Protein AF-A0AAW1U7W5-F1 (afdb_monomer_lite)

Sequence (101 aa):
MRIIRNGTLLKTDWHRKPMAA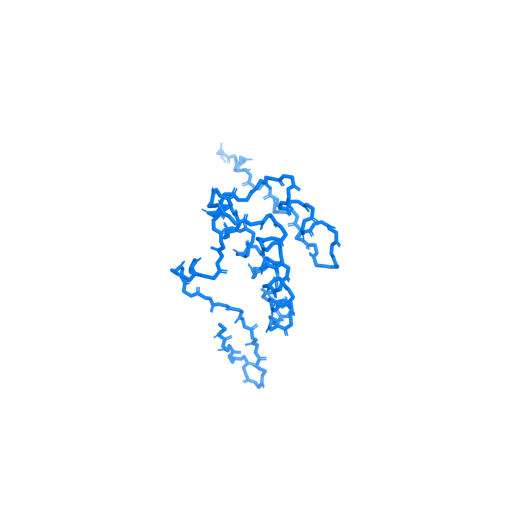DRFINFRLDHQIKMKINVVLNMKARVAMVSHPDYLDHNLKRLHEIMLETEYPKKLRKKLFCNTPYQMQPQDHLIASEDHS

Foldseek 3Di:
DDWDDDDPDIFFAPDDDPPVLVQAAQPPDPDDPVVNLVSLLVVLVVLVVGGDPVRSLVRVVVSLVSCVVSPPDPVSSCVSAVPDPHHRDDDDPPPDDDDDD

Radius of gyration: 16.38 Å; chains: 1; bounding box: 41×38×46 Å

Secondary structure (DSSP, 8-state):
-EEEEETTEEEEE----TTGGGGS--TTSSS-HHHHHHHHHHHHHHHHHHS-HHHHHHHHHHHHHHHHHTT--HHHHHHHHHTSS-PPPPPP---------

Structure (mmCIF, N/CA/C/O backbone):
data_AF-A0AAW1U7W5-F1
#
_entry.id   AF-A0AAW1U7W5-F1
#
loop_
_atom_site.group_PDB
_atom_site.id
_atom_site.type_symbol
_atom_site.label_atom_id
_atom_site.label_alt_id
_atom_site.label_comp_id
_atom_site.label_asym_id
_atom_site.label_entity_id
_atom_site.label_seq_id
_atom_site.pdbx_PDB_ins_code
_atom_site.Cartn_x
_atom_site.Cartn_y
_atom_site.Cartn_z
_atom_site.occupancy
_atom_site.B_iso_or_equiv
_atom_site.auth_seq_id
_atom_site.auth_comp_id
_atom_site.auth_asym_id
_atom_site.auth_atom_id
_atom_site.pdbx_PDB_model_num
ATOM 1 N N . MET A 1 1 ? 12.487 -4.023 -0.694 1.00 78.88 1 MET A N 1
ATOM 2 C CA . MET A 1 1 ? 12.749 -3.414 -2.007 1.00 78.88 1 MET A CA 1
ATOM 3 C C . MET A 1 1 ? 13.556 -4.404 -2.812 1.00 78.88 1 MET A C 1
ATOM 5 O O . MET A 1 1 ? 14.593 -4.857 -2.342 1.00 78.88 1 MET A O 1
ATOM 9 N N . ARG A 1 2 ? 13.048 -4.757 -3.985 1.00 84.88 2 ARG A N 1
ATOM 10 C CA . ARG A 1 2 ? 13.670 -5.600 -4.995 1.00 84.88 2 ARG A CA 1
ATOM 11 C C . ARG A 1 2 ? 13.891 -4.746 -6.238 1.00 84.88 2 ARG A C 1
ATOM 13 O O . ARG A 1 2 ? 13.034 -3.949 -6.603 1.00 84.88 2 ARG A O 1
ATOM 20 N N . ILE A 1 3 ? 15.040 -4.916 -6.875 1.00 86.19 3 ILE A N 1
ATOM 21 C CA . ILE A 1 3 ? 15.335 -4.298 -8.167 1.00 86.19 3 ILE A CA 1
ATOM 22 C C . ILE A 1 3 ? 15.139 -5.376 -9.228 1.00 86.19 3 ILE A C 1
ATOM 24 O O . ILE A 1 3 ? 15.659 -6.485 -9.096 1.00 86.19 3 ILE A O 1
ATOM 28 N N . ILE A 1 4 ? 14.363 -5.061 -10.255 1.00 85.62 4 ILE A N 1
ATOM 29 C CA . ILE A 1 4 ? 14.060 -5.936 -11.380 1.00 85.62 4 ILE A CA 1
ATOM 30 C C . ILE A 1 4 ? 14.695 -5.299 -12.614 1.00 85.62 4 ILE A C 1
ATOM 32 O O . ILE A 1 4 ? 14.372 -4.170 -12.979 1.00 85.62 4 ILE A O 1
ATOM 36 N N . ARG A 1 5 ? 15.637 -6.014 -13.235 1.00 85.94 5 ARG A N 1
ATOM 37 C CA . ARG A 1 5 ? 16.266 -5.593 -14.491 1.00 85.94 5 ARG A CA 1
ATOM 38 C C . ARG A 1 5 ? 15.384 -6.038 -15.653 1.00 85.94 5 ARG A C 1
ATOM 40 O O . ARG A 1 5 ? 15.083 -7.223 -15.759 1.00 85.94 5 ARG A O 1
ATOM 47 N N . ASN A 1 6 ? 14.980 -5.103 -16.505 1.00 84.88 6 ASN A N 1
ATOM 48 C CA . ASN A 1 6 ? 14.263 -5.378 -17.745 1.00 84.88 6 ASN A CA 1
ATOM 49 C C . ASN A 1 6 ? 15.032 -4.720 -18.900 1.00 84.88 6 ASN A C 1
ATOM 51 O O . ASN A 1 6 ? 14.856 -3.536 -19.185 1.00 84.88 6 ASN A O 1
ATOM 55 N N . GLY A 1 7 ? 15.966 -5.472 -19.488 1.00 85.12 7 GLY A N 1
ATOM 56 C CA . GLY A 1 7 ? 16.924 -4.935 -20.454 1.00 85.12 7 GLY A CA 1
ATOM 57 C C . GLY A 1 7 ? 17.793 -3.838 -19.830 1.00 85.12 7 GLY A C 1
ATOM 58 O O . GLY A 1 7 ? 18.478 -4.075 -18.834 1.00 85.12 7 GLY A O 1
ATOM 59 N N . THR A 1 8 ? 17.738 -2.636 -20.405 1.00 84.25 8 THR A N 1
ATOM 60 C CA . THR A 1 8 ? 18.433 -1.435 -19.907 1.00 84.25 8 THR A CA 1
ATOM 61 C C . THR A 1 8 ? 17.660 -0.693 -18.812 1.00 84.25 8 THR A C 1
ATOM 63 O O . THR A 1 8 ? 18.227 0.181 -18.157 1.00 84.25 8 THR A O 1
ATOM 66 N N . LEU A 1 9 ? 16.386 -1.035 -18.576 1.00 83.56 9 LEU A N 1
ATOM 67 C CA . LEU A 1 9 ? 15.541 -0.375 -17.585 1.00 83.56 9 LEU A CA 1
ATOM 68 C C . LEU A 1 9 ? 15.630 -1.073 -16.222 1.00 83.56 9 LEU A C 1
ATOM 70 O O . LEU A 1 9 ? 15.501 -2.296 -16.103 1.00 83.56 9 LEU A O 1
ATOM 74 N N . LEU A 1 10 ? 15.789 -0.272 -15.170 1.00 86.62 10 LEU A N 1
ATOM 75 C CA . LEU A 1 10 ? 15.686 -0.719 -13.786 1.00 86.62 10 LEU A CA 1
ATOM 76 C C . LEU A 1 10 ? 14.292 -0.400 -13.258 1.00 86.62 10 LEU A C 1
ATOM 78 O O . LEU A 1 10 ? 13.929 0.765 -13.117 1.00 86.62 10 LEU A O 1
ATOM 82 N N . LYS A 1 11 ? 13.525 -1.438 -12.927 1.00 88.62 11 LYS A N 1
ATOM 83 C CA . LYS A 1 11 ? 12.250 -1.290 -12.229 1.00 88.62 11 LYS A CA 1
ATOM 84 C C . LYS A 1 11 ? 12.429 -1.622 -10.758 1.00 88.62 11 LYS A C 1
ATOM 86 O O . LYS A 1 11 ? 13.112 -2.579 -10.391 1.00 88.62 11 LYS A O 1
ATOM 91 N N . THR A 1 12 ? 11.810 -0.832 -9.903 1.00 86.88 12 THR A N 1
ATOM 92 C CA . THR A 1 12 ? 11.890 -0.978 -8.455 1.00 86.88 12 THR A CA 1
ATOM 93 C C . THR A 1 12 ? 10.565 -1.478 -7.905 1.00 86.88 12 THR A C 1
ATOM 95 O O . THR A 1 12 ? 9.500 -0.947 -8.195 1.00 86.88 12 THR A O 1
ATOM 98 N N . ASP A 1 13 ? 10.629 -2.526 -7.101 1.00 86.81 13 ASP A N 1
ATOM 99 C CA . ASP A 1 13 ? 9.486 -3.129 -6.431 1.00 86.81 13 ASP A CA 1
ATOM 100 C C . ASP A 1 13 ? 9.711 -3.022 -4.916 1.00 86.81 13 ASP A C 1
ATOM 102 O O . ASP A 1 13 ? 10.818 -3.247 -4.418 1.00 86.81 13 ASP A O 1
ATOM 106 N N . TRP A 1 14 ? 8.694 -2.659 -4.136 1.00 85.31 14 TRP A N 1
ATOM 107 C CA . TRP A 1 14 ? 8.811 -2.583 -2.685 1.00 85.31 14 TRP A CA 1
ATOM 108 C C . TRP A 1 14 ? 9.088 -3.952 -2.039 1.00 85.31 14 TRP A C 1
ATOM 110 O O . TRP A 1 14 ? 9.676 -3.949 -0.952 1.00 85.31 14 TRP A O 1
ATOM 120 N N . HIS A 1 15 ? 8.789 -5.076 -2.720 1.00 71.69 15 HIS A N 1
ATOM 121 C CA . HIS A 1 15 ? 8.977 -6.485 -2.316 1.00 71.69 15 HIS A CA 1
ATOM 122 C C . HIS A 1 15 ? 9.633 -6.690 -0.940 1.00 71.69 15 HIS A C 1
ATOM 124 O O . HIS A 1 15 ? 10.833 -6.432 -0.736 1.00 71.69 15 HIS A O 1
ATOM 130 N N . ARG A 1 16 ? 8.831 -7.161 0.018 1.00 68.44 16 ARG A N 1
ATOM 131 C CA . ARG A 1 16 ? 9.216 -7.350 1.419 1.00 68.44 16 ARG A CA 1
ATOM 132 C C . ARG A 1 16 ? 8.920 -8.786 1.843 1.00 68.44 16 ARG A C 1
ATOM 134 O O . ARG A 1 16 ? 7.893 -9.337 1.457 1.00 68.44 16 ARG A O 1
ATOM 141 N N . LYS A 1 17 ? 9.802 -9.380 2.656 1.00 61.84 17 LYS A N 1
ATOM 142 C CA . LYS A 1 17 ? 9.539 -10.695 3.256 1.00 61.84 17 LYS A CA 1
ATOM 143 C C . LYS A 1 17 ? 8.261 -10.628 4.115 1.00 61.84 17 LYS A C 1
ATOM 145 O O . LYS A 1 17 ? 8.065 -9.616 4.794 1.00 61.84 17 LYS A O 1
ATOM 150 N N . PRO A 1 18 ? 7.432 -11.687 4.126 1.00 52.97 18 PRO A N 1
ATOM 151 C CA . PRO A 1 18 ? 6.140 -11.704 4.819 1.00 52.97 18 PRO A CA 1
ATOM 152 C C . PRO A 1 18 ? 6.238 -11.425 6.327 1.00 52.97 18 PRO A C 1
ATOM 154 O O . PRO A 1 18 ? 5.311 -10.871 6.896 1.00 52.97 18 PRO A O 1
ATOM 157 N N . MET A 1 19 ? 7.380 -11.709 6.962 1.00 49.94 19 MET A N 1
ATOM 158 C CA . MET A 1 19 ? 7.561 -11.560 8.415 1.00 49.94 19 MET A CA 1
ATOM 159 C C . MET A 1 19 ? 7.927 -10.150 8.897 1.00 49.94 19 MET A C 1
ATOM 161 O O . MET A 1 19 ? 8.162 -9.953 10.083 1.00 49.94 19 MET A O 1
ATOM 165 N N . ALA A 1 20 ? 7.954 -9.142 8.026 1.00 50.50 20 ALA A N 1
ATOM 166 C CA . ALA A 1 20 ? 8.311 -7.784 8.433 1.00 50.50 20 ALA A CA 1
ATOM 167 C C . ALA A 1 20 ? 7.122 -6.983 9.032 1.00 50.50 20 ALA A C 1
ATOM 169 O O . ALA A 1 20 ? 6.969 -5.777 8.785 1.00 50.50 20 ALA A O 1
ATOM 170 N N . ALA A 1 21 ? 6.260 -7.680 9.783 1.00 52.97 21 ALA A N 1
ATOM 171 C CA . ALA A 1 21 ? 5.175 -7.125 10.596 1.00 52.97 21 ALA A CA 1
ATOM 172 C C . ALA A 1 21 ? 5.704 -6.29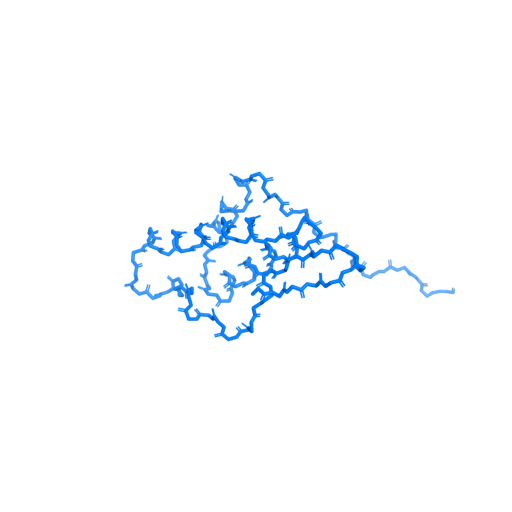2 11.778 1.00 52.97 21 ALA A C 1
ATOM 174 O O . ALA A 1 21 ? 5.006 -5.431 12.293 1.00 52.97 21 ALA A O 1
ATOM 175 N N . ASP A 1 22 ? 6.975 -6.472 12.128 1.00 57.53 22 ASP A N 1
ATOM 176 C CA . ASP A 1 22 ? 7.742 -5.712 13.118 1.00 57.53 22 ASP A CA 1
ATOM 177 C C . ASP A 1 22 ? 7.707 -4.179 12.941 1.00 57.53 22 ASP A C 1
ATOM 179 O O . ASP A 1 22 ? 7.890 -3.445 13.909 1.00 57.53 22 ASP A O 1
ATOM 183 N N . ARG A 1 23 ? 7.436 -3.658 11.734 1.00 70.75 23 ARG A N 1
ATOM 184 C CA . ARG A 1 23 ? 7.287 -2.202 11.514 1.00 70.75 23 ARG A CA 1
ATOM 185 C C . ARG A 1 23 ? 5.859 -1.678 11.613 1.00 70.75 23 ARG A C 1
ATOM 187 O O . ARG A 1 23 ? 5.687 -0.460 11.598 1.00 70.75 23 ARG A O 1
ATOM 194 N N . PHE A 1 24 ? 4.855 -2.549 11.672 1.00 78.44 24 PHE A N 1
ATOM 195 C CA . PHE A 1 24 ? 3.460 -2.144 11.798 1.00 78.44 24 PHE A CA 1
ATOM 196 C C . PHE A 1 24 ? 2.960 -2.465 13.194 1.00 78.44 24 PHE A C 1
ATOM 198 O O . PHE A 1 24 ? 2.995 -3.599 13.655 1.00 78.44 24 PHE A O 1
ATOM 205 N N . ILE A 1 25 ? 2.472 -1.436 13.869 1.00 82.62 25 ILE A N 1
ATOM 206 C CA . ILE A 1 25 ? 1.929 -1.579 15.209 1.00 82.62 25 ILE A CA 1
ATOM 207 C C . ILE A 1 25 ? 0.552 -2.227 15.076 1.00 82.62 25 ILE A C 1
ATOM 209 O O . ILE A 1 25 ? -0.335 -1.633 14.462 1.00 82.62 25 ILE A O 1
ATOM 213 N N . ASN A 1 26 ? 0.358 -3.417 15.654 1.00 84.06 26 ASN A N 1
ATOM 214 C CA . ASN A 1 26 ? -0.971 -4.026 15.711 1.00 84.06 26 ASN A CA 1
ATOM 215 C C . ASN A 1 26 ? -1.953 -3.045 16.378 1.00 84.06 26 ASN A C 1
ATOM 217 O O . ASN A 1 26 ? -1.658 -2.427 17.408 1.00 84.06 26 ASN A O 1
ATOM 221 N N . PHE A 1 27 ? -3.124 -2.866 15.767 1.00 86.50 27 PHE A N 1
ATOM 222 C CA . PHE A 1 27 ? -4.075 -1.843 16.180 1.00 86.50 27 PHE A CA 1
ATOM 223 C C . PHE A 1 27 ? -4.645 -2.071 17.588 1.00 86.50 27 PHE A C 1
ATOM 225 O O . PHE A 1 27 ? -5.063 -1.100 18.221 1.00 86.50 27 PHE A O 1
ATOM 232 N N . ARG A 1 28 ? -4.621 -3.306 18.103 1.00 85.12 28 ARG A N 1
ATOM 233 C CA . ARG A 1 28 ? -5.067 -3.656 19.460 1.00 85.12 28 ARG A CA 1
ATOM 234 C C . ARG A 1 28 ? -4.077 -3.300 20.561 1.00 85.12 28 ARG A C 1
ATOM 236 O O . ARG A 1 28 ? -4.493 -3.160 21.703 1.00 85.12 28 ARG A O 1
ATOM 243 N N . LEU A 1 29 ? -2.792 -3.159 20.240 1.00 86.81 29 LEU A N 1
ATOM 244 C CA . LEU A 1 29 ? -1.769 -2.831 21.236 1.00 86.81 29 LEU A CA 1
ATOM 245 C C . LEU A 1 29 ? -2.002 -1.433 21.815 1.00 86.81 29 LEU A C 1
ATOM 247 O O . LEU A 1 29 ? -2.487 -0.554 21.102 1.00 86.81 29 LEU A O 1
ATOM 251 N N . ASP A 1 30 ? -1.621 -1.194 23.067 1.00 85.94 30 ASP A N 1
ATOM 252 C CA . ASP A 1 30 ? -1.832 0.090 23.749 1.00 85.94 30 ASP A CA 1
ATOM 253 C C . ASP A 1 30 ? -0.826 1.169 23.299 1.00 85.94 30 ASP A C 1
ATOM 255 O O . ASP A 1 30 ? 0.057 1.619 24.022 1.00 85.94 30 ASP A O 1
ATOM 259 N N . HIS A 1 31 ? -0.925 1.558 22.029 1.00 84.81 31 HIS A N 1
ATOM 260 C CA . HIS A 1 31 ? -0.228 2.711 21.472 1.00 84.81 31 HIS A CA 1
ATOM 261 C C . HIS A 1 31 ? -1.235 3.733 20.960 1.00 84.81 31 HIS A C 1
ATOM 263 O O . HIS A 1 31 ? -2.300 3.383 20.429 1.00 84.81 31 HIS A O 1
ATOM 269 N N . GLN A 1 32 ? -0.842 5.006 21.025 1.00 90.19 32 GLN A N 1
ATOM 270 C CA . GLN A 1 32 ? -1.647 6.120 20.537 1.00 90.19 32 GLN A CA 1
ATOM 271 C C . GLN A 1 32 ? -2.084 5.899 19.082 1.00 90.19 32 GLN A C 1
ATOM 273 O O . GLN A 1 32 ? -1.268 5.623 18.197 1.00 90.19 32 GLN A O 1
ATOM 278 N N . ILE A 1 33 ? -3.376 6.102 18.806 1.00 88.25 33 ILE A N 1
ATOM 279 C CA . ILE A 1 33 ? -3.963 5.927 17.465 1.00 88.25 33 ILE A CA 1
ATOM 280 C C . ILE A 1 33 ? -3.222 6.776 16.418 1.00 88.25 33 ILE A C 1
ATOM 282 O O . ILE A 1 33 ? -2.974 6.312 15.307 1.00 88.25 33 ILE A O 1
ATOM 286 N N . LYS A 1 34 ? -2.799 7.995 16.782 1.00 89.25 34 LYS A N 1
ATOM 287 C CA . LYS A 1 34 ? -2.016 8.882 15.903 1.00 89.25 34 LYS A CA 1
ATOM 288 C C . LYS A 1 34 ? -0.702 8.240 15.447 1.00 89.25 34 LYS A C 1
ATOM 290 O O . LYS A 1 34 ? -0.373 8.309 14.268 1.00 89.25 34 LYS A O 1
ATOM 295 N N . MET A 1 35 ? 0.014 7.568 16.348 1.00 89.38 35 MET A N 1
ATOM 296 C CA . MET A 1 35 ? 1.268 6.881 16.028 1.00 89.38 35 MET A CA 1
ATOM 297 C C . MET A 1 35 ? 1.029 5.745 15.027 1.00 89.38 35 MET A C 1
ATOM 299 O O . MET A 1 35 ? 1.697 5.677 13.997 1.00 89.38 35 MET A O 1
ATOM 303 N N . LYS A 1 36 ? 0.011 4.913 15.278 1.00 89.06 36 LYS A N 1
ATOM 304 C CA . LYS A 1 36 ? -0.406 3.821 14.383 1.00 89.06 36 LYS A CA 1
ATOM 305 C C . LYS A 1 36 ? -0.771 4.325 12.984 1.00 89.06 36 LYS A C 1
ATOM 307 O O . LYS A 1 36 ? -0.424 3.686 11.993 1.00 89.06 36 LYS A O 1
ATOM 312 N N . ILE A 1 37 ? -1.461 5.462 12.891 1.00 90.12 37 ILE A N 1
ATOM 313 C CA . ILE A 1 37 ? -1.816 6.100 11.615 1.00 90.12 37 ILE A CA 1
ATOM 314 C C . ILE A 1 37 ? -0.566 6.626 10.900 1.00 90.12 37 ILE A C 1
ATOM 316 O O . ILE A 1 37 ? -0.388 6.358 9.713 1.00 90.12 37 ILE A O 1
ATOM 320 N N . ASN A 1 38 ? 0.319 7.323 11.616 1.00 90.06 38 ASN A N 1
ATOM 321 C CA . ASN A 1 38 ? 1.539 7.895 11.043 1.00 90.06 38 ASN A CA 1
ATOM 322 C C . ASN A 1 38 ? 2.470 6.823 10.471 1.00 90.06 38 ASN A C 1
ATOM 324 O O . ASN A 1 38 ? 3.041 7.020 9.402 1.00 90.06 38 ASN A O 1
ATOM 328 N N . VAL A 1 39 ? 2.583 5.668 11.132 1.00 89.75 39 VAL A N 1
ATOM 329 C CA . VAL A 1 39 ? 3.345 4.518 10.617 1.00 89.75 39 VAL A CA 1
ATOM 330 C C . VAL A 1 39 ? 2.837 4.097 9.236 1.00 89.75 39 VAL A C 1
ATOM 332 O O . VAL A 1 39 ? 3.629 3.941 8.305 1.00 89.75 39 VAL A O 1
ATOM 335 N N . VAL A 1 40 ? 1.518 3.972 9.077 1.00 89.75 40 VAL A N 1
ATOM 336 C CA . VAL A 1 40 ? 0.904 3.576 7.803 1.00 89.75 40 VAL A CA 1
ATOM 337 C C . VAL A 1 40 ? 1.087 4.653 6.736 1.00 89.75 40 VAL A C 1
ATOM 339 O O . VAL A 1 40 ? 1.454 4.325 5.609 1.00 89.75 40 VAL A 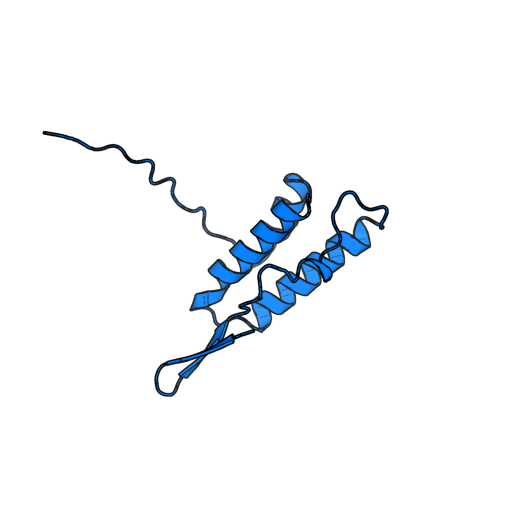O 1
ATOM 342 N N . LEU A 1 41 ? 0.879 5.929 7.074 1.00 90.12 41 LEU A N 1
ATOM 343 C CA . LEU A 1 41 ? 1.061 7.045 6.138 1.00 90.12 41 LEU A CA 1
ATOM 344 C C . LEU A 1 41 ? 2.505 7.137 5.635 1.00 90.12 41 LEU A C 1
ATOM 346 O O . LEU A 1 41 ? 2.734 7.220 4.429 1.00 90.12 41 LEU A O 1
ATOM 350 N N . ASN A 1 42 ? 3.476 7.039 6.543 1.00 89.38 42 ASN A N 1
ATOM 351 C CA . ASN A 1 42 ? 4.893 7.052 6.193 1.00 89.38 42 ASN A CA 1
ATOM 352 C C . ASN A 1 42 ? 5.264 5.855 5.315 1.00 89.38 42 ASN A C 1
ATOM 354 O O . ASN A 1 42 ? 6.052 5.994 4.378 1.00 89.38 42 ASN A O 1
ATOM 358 N N . MET A 1 43 ? 4.693 4.677 5.581 1.00 89.44 43 MET A N 1
ATOM 359 C CA . MET A 1 43 ? 4.938 3.519 4.728 1.00 89.44 43 MET A CA 1
ATOM 360 C C . MET A 1 43 ? 4.309 3.687 3.348 1.00 89.44 43 MET A C 1
ATOM 362 O O . MET A 1 43 ? 4.958 3.398 2.349 1.00 89.44 43 MET A O 1
ATOM 366 N N . LYS A 1 44 ? 3.081 4.198 3.276 1.00 89.19 44 LYS A N 1
ATOM 367 C CA . LYS A 1 44 ? 2.406 4.479 2.010 1.00 89.19 44 LYS A CA 1
ATOM 368 C C . LYS A 1 44 ? 3.206 5.450 1.145 1.00 89.19 44 LYS A C 1
ATOM 370 O O . LYS A 1 44 ? 3.411 5.172 -0.033 1.00 89.19 44 LYS A O 1
ATOM 375 N N . ALA A 1 45 ? 3.694 6.543 1.732 1.00 89.12 45 ALA A N 1
ATOM 376 C CA . ALA A 1 45 ? 4.554 7.497 1.037 1.00 89.12 45 ALA A CA 1
ATOM 377 C C . ALA A 1 45 ? 5.821 6.813 0.503 1.00 89.12 45 ALA A C 1
ATOM 379 O O . ALA A 1 45 ? 6.165 6.965 -0.664 1.00 89.12 45 ALA A O 1
ATOM 380 N N . ARG A 1 46 ? 6.466 5.970 1.318 1.00 88.44 46 ARG A N 1
ATOM 381 C CA . ARG A 1 46 ? 7.637 5.192 0.890 1.00 88.44 46 ARG A CA 1
ATOM 382 C C . ARG A 1 46 ? 7.332 4.219 -0.246 1.00 88.44 46 ARG A C 1
ATOM 384 O O . ARG A 1 46 ? 8.131 4.120 -1.167 1.00 88.44 46 ARG A O 1
ATOM 391 N N . VAL A 1 47 ? 6.200 3.518 -0.198 1.00 89.19 47 VAL A N 1
ATOM 392 C CA . VAL A 1 47 ? 5.762 2.621 -1.279 1.00 89.19 47 VAL A CA 1
ATOM 393 C C . VAL A 1 47 ? 5.589 3.402 -2.577 1.00 89.19 47 VAL A C 1
ATOM 395 O O . VAL A 1 47 ? 6.114 2.970 -3.600 1.00 89.19 47 VAL A O 1
ATOM 398 N N . ALA A 1 48 ? 4.931 4.560 -2.523 1.00 88.12 48 ALA A N 1
ATOM 399 C CA . ALA A 1 48 ? 4.730 5.421 -3.685 1.00 88.12 48 ALA A CA 1
ATOM 400 C C . ALA A 1 48 ? 6.041 5.985 -4.251 1.00 88.12 48 ALA A C 1
ATOM 402 O O . ALA A 1 48 ? 6.203 6.046 -5.461 1.00 88.12 48 ALA A O 1
ATOM 403 N N . MET A 1 49 ? 6.992 6.359 -3.392 1.00 87.25 49 MET A N 1
ATOM 404 C CA . MET A 1 49 ? 8.286 6.898 -3.826 1.00 87.25 49 MET A CA 1
ATOM 405 C C . MET A 1 49 ? 9.218 5.840 -4.423 1.00 87.25 49 MET A C 1
ATOM 407 O O . MET A 1 49 ? 10.038 6.155 -5.276 1.00 87.25 49 MET A O 1
ATOM 411 N N . VAL A 1 50 ? 9.156 4.606 -3.917 1.00 87.06 50 VAL A N 1
ATOM 412 C CA . VAL A 1 50 ? 10.120 3.553 -4.266 1.00 87.06 50 VAL A CA 1
ATOM 413 C C . VAL A 1 50 ? 9.603 2.647 -5.377 1.00 87.06 50 VAL A C 1
ATOM 415 O O . VAL A 1 50 ? 10.414 2.060 -6.086 1.00 87.06 50 VAL A O 1
ATOM 418 N N . SER A 1 51 ? 8.290 2.486 -5.530 1.00 88.25 51 SER A N 1
ATOM 419 C CA . SER A 1 51 ? 7.739 1.568 -6.530 1.00 88.25 51 SER A CA 1
ATOM 420 C C . SER A 1 51 ? 7.761 2.194 -7.918 1.00 88.25 51 SER A C 1
ATOM 422 O O . SER A 1 51 ? 7.297 3.312 -8.114 1.00 88.25 51 SER A O 1
ATOM 424 N N . HIS A 1 52 ? 8.233 1.430 -8.896 1.00 89.75 52 HIS A N 1
ATOM 425 C CA . HIS A 1 52 ? 7.964 1.698 -10.299 1.00 89.75 52 HIS A CA 1
ATOM 426 C C . HIS A 1 52 ? 6.440 1.676 -10.533 1.00 89.75 52 HIS A C 1
ATOM 428 O O . HIS A 1 52 ? 5.768 0.848 -9.904 1.00 89.75 52 HIS A O 1
ATOM 434 N N . PRO A 1 53 ? 5.891 2.518 -11.430 1.00 88.19 53 PRO A N 1
ATOM 435 C CA . PRO A 1 53 ? 4.452 2.585 -11.706 1.00 88.19 53 PRO A CA 1
ATOM 436 C C . PRO A 1 53 ? 3.788 1.215 -11.905 1.00 88.19 53 PRO A C 1
ATOM 438 O O . PRO A 1 53 ? 2.800 0.918 -11.243 1.00 88.19 53 PRO A O 1
ATOM 441 N N . ASP A 1 54 ? 4.405 0.332 -12.694 1.00 88.31 54 ASP A N 1
ATOM 442 C CA . ASP A 1 54 ? 3.931 -1.041 -12.952 1.00 88.31 54 ASP A CA 1
ATOM 443 C C . ASP A 1 54 ? 3.711 -1.911 -11.700 1.00 88.31 54 ASP A C 1
ATOM 445 O O . ASP A 1 54 ? 2.963 -2.884 -11.747 1.00 88.31 54 ASP A O 1
ATOM 449 N N . TYR A 1 55 ? 4.383 -1.605 -10.588 1.00 88.06 55 TYR A N 1
ATOM 450 C CA . TYR A 1 55 ? 4.283 -2.368 -9.339 1.00 88.06 55 TYR A CA 1
ATOM 451 C C . TYR A 1 55 ? 3.569 -1.600 -8.231 1.00 88.06 55 TYR A C 1
ATOM 453 O O . TYR A 1 55 ? 3.391 -2.127 -7.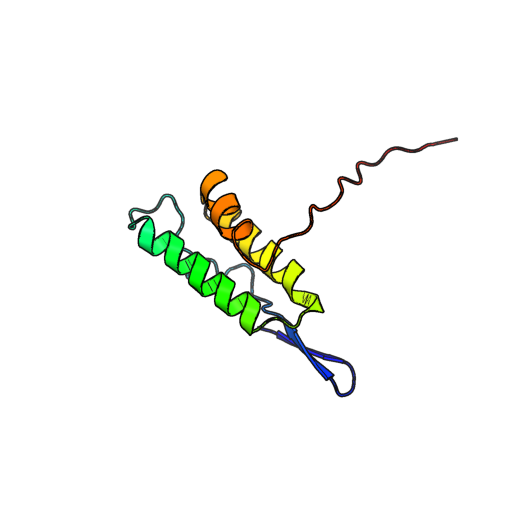131 1.00 88.06 55 TYR A O 1
ATOM 461 N N . LEU A 1 56 ? 3.175 -0.353 -8.482 1.00 88.69 56 LEU A N 1
ATOM 462 C CA . LEU A 1 56 ? 2.649 0.518 -7.446 1.00 88.69 56 LEU A CA 1
ATOM 463 C C . LEU A 1 56 ? 1.321 0.004 -6.888 1.00 88.69 56 LEU A C 1
ATOM 465 O O . LEU A 1 56 ? 1.182 -0.114 -5.670 1.00 88.69 56 LEU A O 1
ATOM 469 N N . ASP A 1 57 ? 0.393 -0.387 -7.757 1.00 88.75 57 ASP A N 1
ATOM 470 C CA . ASP A 1 57 ? -0.912 -0.911 -7.342 1.00 88.75 57 ASP A CA 1
ATOM 471 C C . ASP A 1 57 ? -0.776 -2.215 -6.557 1.00 88.75 57 ASP A C 1
ATOM 473 O O . ASP A 1 57 ? -1.384 -2.379 -5.495 1.00 88.75 57 ASP A O 1
ATOM 477 N N . HIS A 1 58 ? 0.099 -3.114 -7.017 1.00 89.81 58 HIS A N 1
ATOM 478 C CA . HIS A 1 58 ? 0.422 -4.347 -6.304 1.00 89.81 58 HIS A CA 1
ATOM 479 C C . HIS A 1 58 ? 0.995 -4.060 -4.907 1.00 89.81 58 HIS A C 1
ATOM 481 O O . HIS A 1 58 ? 0.563 -4.643 -3.910 1.00 89.81 58 HIS A O 1
ATOM 487 N N . ASN A 1 59 ? 1.931 -3.117 -4.805 1.00 90.06 59 ASN A N 1
ATOM 488 C CA . ASN A 1 59 ? 2.580 -2.780 -3.542 1.00 90.06 59 ASN A CA 1
ATOM 489 C C . ASN A 1 59 ? 1.652 -2.057 -2.568 1.00 90.06 59 ASN A C 1
ATOM 491 O O . ASN A 1 59 ? 1.700 -2.306 -1.359 1.00 90.06 59 ASN A O 1
ATOM 495 N N . LEU A 1 60 ? 0.762 -1.205 -3.074 1.00 89.56 60 LEU A N 1
ATOM 496 C CA . LEU A 1 60 ? -0.293 -0.611 -2.266 1.00 89.56 60 LEU A CA 1
ATOM 497 C C . LEU A 1 60 ? -1.267 -1.684 -1.783 1.00 89.56 60 LEU A C 1
ATOM 499 O O . LEU A 1 60 ? -1.642 -1.656 -0.609 1.00 89.56 60 LEU A O 1
ATOM 503 N N . LYS A 1 61 ? -1.655 -2.642 -2.641 1.00 89.50 61 LYS A N 1
ATOM 504 C CA . LYS A 1 61 ? -2.530 -3.763 -2.258 1.00 89.50 61 LYS A CA 1
ATOM 505 C C . LYS A 1 61 ? -1.905 -4.550 -1.113 1.00 89.50 61 LYS A C 1
ATOM 507 O O . LYS A 1 61 ? -2.560 -4.758 -0.092 1.00 89.50 61 LYS A O 1
ATOM 512 N N . ARG A 1 62 ? -0.612 -4.864 -1.218 1.00 88.81 62 ARG A N 1
ATOM 513 C CA . ARG A 1 62 ? 0.131 -5.536 -0.148 1.00 88.81 62 ARG A CA 1
ATOM 514 C C . ARG A 1 62 ? 0.158 -4.724 1.149 1.00 88.81 62 ARG A C 1
ATOM 516 O O . ARG A 1 62 ? 0.000 -5.285 2.228 1.00 88.81 62 ARG A O 1
ATOM 523 N N . LEU A 1 63 ? 0.311 -3.400 1.074 1.00 89.25 63 LEU A N 1
ATOM 524 C CA . LEU A 1 63 ? 0.225 -2.532 2.254 1.00 89.25 63 LEU A CA 1
ATOM 525 C C . LEU A 1 63 ? -1.162 -2.597 2.919 1.00 89.25 63 LEU A C 1
ATOM 527 O O . LEU A 1 63 ? -1.255 -2.622 4.146 1.00 89.25 63 LEU A O 1
ATOM 531 N N . HIS A 1 64 ? -2.235 -2.646 2.130 1.00 89.31 64 HIS A N 1
ATOM 532 C CA . HIS A 1 64 ? -3.593 -2.788 2.651 1.00 89.31 64 HIS A CA 1
ATOM 533 C C . HIS A 1 64 ? -3.840 -4.170 3.286 1.00 89.31 64 HIS A C 1
ATOM 535 O O . HIS A 1 64 ? -4.511 -4.249 4.316 1.00 89.31 64 HIS A O 1
ATOM 541 N N . GLU A 1 65 ? -3.266 -5.242 2.735 1.00 89.31 65 GLU A N 1
ATOM 542 C CA . GLU A 1 65 ? -3.270 -6.581 3.350 1.00 89.31 65 GLU A CA 1
ATOM 543 C C . GLU A 1 65 ? -2.565 -6.589 4.709 1.00 89.31 65 GLU A C 1
ATOM 545 O O . GLU A 1 65 ? -3.122 -7.080 5.684 1.00 89.31 65 GLU A O 1
ATOM 550 N N . ILE A 1 66 ? -1.408 -5.936 4.834 1.00 87.81 66 ILE A N 1
ATOM 551 C CA . ILE A 1 66 ? -0.718 -5.828 6.129 1.00 87.81 66 ILE A CA 1
ATOM 552 C C . ILE A 1 66 ? -1.587 -5.093 7.164 1.00 87.81 66 ILE A C 1
ATOM 554 O O . ILE A 1 66 ? -1.616 -5.460 8.338 1.00 87.81 66 ILE A O 1
ATOM 558 N N . MET A 1 67 ? -2.345 -4.072 6.754 1.00 88.69 67 MET A N 1
ATOM 559 C CA . MET A 1 67 ? -3.297 -3.402 7.650 1.00 88.69 67 MET A CA 1
ATOM 560 C C . MET A 1 67 ? -4.467 -4.299 8.075 1.00 88.69 67 MET A C 1
ATOM 562 O O . MET A 1 67 ? -5.030 -4.093 9.151 1.00 88.69 67 MET A O 1
ATOM 566 N N . LEU A 1 68 ? -4.873 -5.251 7.230 1.00 89.12 68 LEU A N 1
ATOM 567 C CA . LEU A 1 68 ? -5.856 -6.276 7.588 1.00 89.12 68 LEU A CA 1
ATOM 568 C C . LEU A 1 68 ? -5.267 -7.235 8.627 1.00 89.12 68 LEU A C 1
ATOM 570 O O . LEU A 1 68 ? -5.887 -7.437 9.667 1.00 89.12 68 LEU A O 1
ATOM 574 N N . GLU A 1 69 ? -4.060 -7.746 8.373 1.00 88.94 69 GLU A N 1
ATOM 575 C CA . GLU A 1 69 ? -3.319 -8.653 9.264 1.00 88.94 69 GLU A CA 1
ATOM 576 C C . GLU A 1 69 ? -3.043 -8.016 10.643 1.00 88.94 69 GLU A C 1
ATOM 578 O O . GLU A 1 69 ? -3.076 -8.690 11.666 1.00 88.94 69 GLU A O 1
ATOM 583 N N . THR A 1 70 ? -2.830 -6.697 10.691 1.00 87.19 70 THR A N 1
ATOM 584 C CA . THR A 1 70 ? -2.577 -5.923 11.926 1.00 87.19 70 THR A CA 1
ATOM 585 C C . THR A 1 70 ? -3.834 -5.310 12.552 1.00 87.19 70 THR A C 1
ATOM 587 O O . THR A 1 70 ? -3.743 -4.434 13.414 1.00 87.19 70 THR A O 1
ATOM 590 N N . GLU A 1 71 ? -5.014 -5.770 12.132 1.00 90.00 71 GLU A N 1
ATOM 591 C CA . GLU A 1 71 ? -6.315 -5.471 12.743 1.00 90.00 71 GLU A CA 1
ATOM 592 C C . GLU A 1 71 ? -6.740 -3.992 12.722 1.00 90.00 71 GLU A C 1
ATOM 594 O O . GLU A 1 71 ? -7.569 -3.548 13.520 1.00 90.00 71 GLU A O 1
ATOM 599 N N . TYR A 1 72 ? -6.236 -3.202 11.770 1.00 90.88 72 TYR A N 1
ATOM 600 C CA . TYR A 1 72 ? -6.691 -1.818 11.610 1.00 90.88 72 TYR A CA 1
ATOM 601 C C . TYR A 1 72 ? -8.172 -1.780 11.202 1.00 90.88 72 TYR A C 1
ATOM 603 O O . TYR A 1 72 ? -8.550 -2.487 10.273 1.00 90.88 72 TYR A O 1
ATOM 611 N N . PRO A 1 73 ? -9.026 -0.910 11.770 1.00 91.50 73 PRO A N 1
ATOM 612 C CA . PRO A 1 73 ? -10.452 -0.866 11.443 1.00 91.50 73 PRO A CA 1
ATOM 613 C C . PRO A 1 73 ? -10.747 -0.552 9.967 1.00 91.50 73 PRO A C 1
ATOM 615 O O . PRO A 1 73 ? -10.135 0.338 9.372 1.00 91.50 73 PRO A O 1
ATOM 618 N N . LYS A 1 74 ? -11.774 -1.193 9.383 1.00 89.75 74 LYS A N 1
ATOM 619 C CA . LYS A 1 74 ? -12.185 -1.015 7.969 1.00 89.75 74 LYS A CA 1
ATOM 620 C C . LYS A 1 74 ? -12.394 0.452 7.575 1.00 89.75 74 LYS A C 1
ATOM 622 O O . LYS A 1 74 ? -11.938 0.867 6.512 1.00 89.75 74 LYS A O 1
ATOM 627 N N . LYS A 1 75 ? -13.060 1.242 8.429 1.00 89.12 75 LYS A N 1
ATOM 628 C CA . LYS A 1 75 ? -13.292 2.681 8.192 1.00 89.12 75 LYS A CA 1
ATOM 629 C C . LYS A 1 75 ? -11.975 3.455 8.077 1.00 89.12 75 LYS A C 1
ATOM 631 O O . LYS A 1 75 ? -11.832 4.292 7.190 1.00 89.12 75 LYS A O 1
ATOM 636 N N . LEU A 1 76 ? -11.005 3.139 8.936 1.00 89.38 76 LEU A N 1
ATOM 637 C CA . LEU A 1 76 ? -9.698 3.788 8.941 1.00 89.38 76 LEU A CA 1
ATOM 638 C C . LEU A 1 76 ? -8.878 3.406 7.705 1.00 89.38 76 LEU A C 1
ATOM 640 O O . LEU A 1 76 ? -8.330 4.289 7.051 1.00 89.38 76 LEU A O 1
ATOM 644 N N . ARG A 1 77 ? -8.856 2.120 7.332 1.00 89.50 77 ARG A N 1
ATOM 645 C CA . ARG A 1 77 ? -8.191 1.662 6.101 1.00 89.50 77 ARG A CA 1
ATOM 646 C C . ARG A 1 77 ? -8.747 2.370 4.865 1.00 89.50 77 ARG A C 1
ATOM 648 O O . ARG A 1 77 ? -7.979 2.947 4.105 1.00 89.50 77 ARG A O 1
ATOM 655 N N . LYS A 1 78 ? -10.077 2.422 4.717 1.00 88.00 78 LYS A N 1
ATOM 656 C CA . LYS A 1 78 ? -10.730 3.154 3.617 1.00 88.00 78 LYS A CA 1
ATOM 657 C C . LYS A 1 78 ? -10.307 4.622 3.585 1.00 88.00 78 LYS A C 1
ATOM 659 O O . LYS A 1 78 ? -9.877 5.103 2.546 1.00 88.00 78 LYS A O 1
ATOM 664 N N . LYS A 1 79 ? -10.340 5.317 4.726 1.00 89.44 79 LYS A N 1
ATOM 665 C CA . LYS A 1 79 ? -9.917 6.724 4.812 1.00 89.44 79 LYS A CA 1
ATOM 666 C C . LYS A 1 79 ? -8.467 6.931 4.356 1.00 89.44 79 LYS A C 1
ATOM 668 O O . LYS A 1 79 ? -8.176 7.906 3.674 1.00 89.44 79 LYS A O 1
ATOM 673 N N . LEU A 1 80 ? -7.568 6.014 4.714 1.00 86.19 80 LEU A N 1
ATOM 674 C CA . LEU A 1 80 ? -6.143 6.112 4.384 1.00 86.19 80 LEU A CA 1
ATOM 675 C C . LEU A 1 80 ? -5.830 5.809 2.909 1.00 86.19 80 LEU A C 1
ATOM 677 O O . LEU A 1 80 ? -4.784 6.236 2.415 1.00 86.19 80 LEU A O 1
ATOM 681 N N . PHE A 1 81 ? -6.710 5.098 2.199 1.00 81.81 81 PHE A N 1
ATOM 682 C CA . PHE A 1 81 ? -6.506 4.708 0.798 1.00 81.81 81 PHE A CA 1
ATOM 683 C C . PHE A 1 81 ? -7.372 5.463 -0.214 1.00 81.81 81 PHE A C 1
ATOM 685 O O . PHE A 1 81 ? -6.898 5.710 -1.315 1.00 81.81 81 PHE A O 1
ATOM 692 N N . CYS A 1 82 ? -8.577 5.899 0.153 1.00 72.69 82 CYS A N 1
ATOM 693 C CA . CYS A 1 82 ? -9.474 6.622 -0.752 1.00 72.69 82 CYS A CA 1
ATOM 694 C C . CYS A 1 82 ? -9.147 8.125 -0.873 1.00 72.69 82 CYS A C 1
ATOM 696 O O . CYS A 1 82 ? -9.422 8.712 -1.912 1.00 72.69 82 CYS A O 1
ATOM 698 N N . ASN A 1 83 ? -8.524 8.743 0.141 1.00 58.03 83 ASN A N 1
ATOM 699 C CA . ASN A 1 83 ? -8.223 10.189 0.164 1.00 58.03 83 ASN A CA 1
ATOM 700 C C . ASN A 1 83 ? -6.843 10.552 -0.416 1.00 58.03 83 ASN A C 1
ATOM 702 O O . ASN A 1 83 ? -6.250 11.558 -0.036 1.00 58.03 83 ASN A O 1
ATOM 706 N N . THR A 1 84 ? -6.275 9.716 -1.278 1.00 53.75 84 THR A N 1
ATOM 707 C CA . THR A 1 84 ? -4.911 9.911 -1.789 1.00 53.75 84 THR A CA 1
ATOM 708 C C . THR A 1 84 ? -4.874 9.755 -3.301 1.00 53.75 84 THR A C 1
ATOM 710 O O . THR A 1 84 ? -5.657 8.953 -3.807 1.00 53.75 84 THR A O 1
ATOM 713 N N . PRO A 1 85 ? -3.929 10.406 -4.006 1.00 54.31 85 PRO A N 1
ATOM 714 C CA . PRO A 1 85 ? -3.826 10.341 -5.469 1.00 54.31 85 PRO A CA 1
ATOM 715 C C . PRO A 1 85 ? -3.574 8.927 -6.019 1.00 54.31 85 PRO A C 1
ATOM 717 O O . PRO A 1 85 ? -3.734 8.697 -7.209 1.00 54.31 85 PRO A O 1
ATOM 720 N N . TYR A 1 86 ? -3.212 7.972 -5.159 1.00 56.56 86 TYR A N 1
ATOM 721 C CA . TYR A 1 86 ? -3.035 6.569 -5.509 1.00 56.56 86 TYR A CA 1
ATOM 722 C C . TYR A 1 86 ? -4.252 5.763 -5.056 1.00 56.56 86 TYR A C 1
ATOM 724 O O . TYR A 1 86 ? -4.330 5.323 -3.902 1.00 56.56 86 TYR A O 1
ATOM 732 N N . GLN A 1 87 ? -5.231 5.646 -5.949 1.00 52.72 87 GLN A N 1
ATOM 733 C CA . GLN A 1 87 ? -6.444 4.868 -5.734 1.00 52.72 87 GLN A CA 1
ATOM 734 C C . GLN A 1 87 ? -6.221 3.433 -6.210 1.00 52.72 87 GLN A C 1
ATOM 736 O O . GLN A 1 87 ? -5.758 3.212 -7.321 1.00 52.72 87 GLN A O 1
ATOM 741 N N . MET A 1 88 ? -6.577 2.453 -5.376 1.00 47.56 88 MET A N 1
ATOM 742 C CA . MET A 1 88 ? -6.711 1.078 -5.853 1.00 47.56 88 MET A CA 1
ATOM 743 C C . MET A 1 88 ? -7.945 0.993 -6.736 1.00 47.56 88 MET A C 1
ATOM 745 O O . MET A 1 88 ? -9.040 1.328 -6.274 1.00 47.56 88 MET A O 1
ATOM 749 N N . GLN A 1 89 ? -7.786 0.502 -7.961 1.00 43.34 89 GLN A N 1
ATOM 750 C CA . GLN A 1 89 ? -8.937 0.088 -8.747 1.00 43.34 89 GLN A CA 1
ATOM 751 C C . GLN A 1 89 ? -9.621 -1.108 -8.054 1.00 43.34 89 GLN A C 1
ATOM 753 O O . GLN A 1 89 ? -8.929 -1.980 -7.507 1.00 43.34 89 GLN A O 1
ATOM 758 N N . PRO A 1 90 ? -10.964 -1.145 -7.996 1.00 40.31 90 PRO A N 1
ATOM 759 C CA . PRO A 1 90 ? -11.684 -2.318 -7.524 1.00 40.31 90 PRO A CA 1
ATOM 760 C C . PRO A 1 90 ? -11.267 -3.521 -8.372 1.00 40.31 90 PRO A C 1
ATOM 762 O O . PRO A 1 90 ? -11.293 -3.455 -9.592 1.00 40.31 90 PRO A O 1
ATOM 765 N N . GLN A 1 91 ? -10.856 -4.609 -7.726 1.00 42.72 91 GLN A N 1
ATOM 766 C CA . GLN A 1 91 ? -10.689 -5.881 -8.420 1.00 42.72 91 GLN A CA 1
ATOM 767 C C . GLN A 1 91 ? -12.089 -6.401 -8.731 1.00 42.72 91 GLN A C 1
ATOM 769 O O . GLN A 1 91 ? -12.872 -6.632 -7.800 1.00 42.72 91 GLN A O 1
ATOM 774 N N . ASP A 1 92 ? -12.392 -6.537 -10.018 1.00 38.19 92 ASP A N 1
ATOM 775 C CA . ASP A 1 92 ? -13.597 -7.183 -10.508 1.00 38.19 92 ASP A CA 1
ATOM 776 C C . ASP A 1 92 ? -13.778 -8.529 -9.808 1.00 38.19 92 ASP A C 1
ATOM 778 O O . ASP A 1 92 ? -12.878 -9.372 -9.757 1.00 38.19 92 ASP A O 1
ATOM 782 N N . HIS A 1 93 ? -14.961 -8.717 -9.231 1.00 43.12 93 HIS A N 1
ATOM 783 C CA . HIS A 1 93 ? -15.441 -10.044 -8.896 1.00 43.12 93 HIS A CA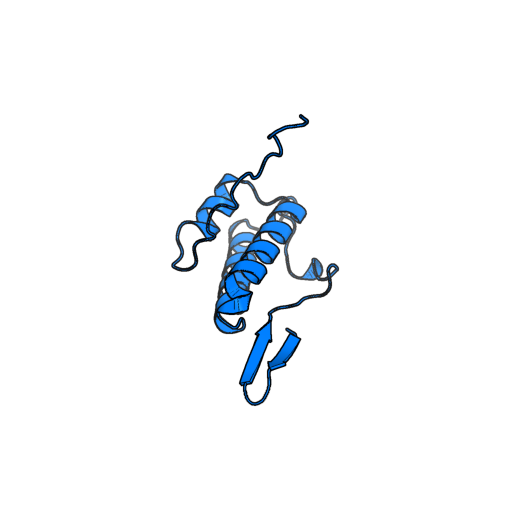 1
ATOM 784 C C . HIS A 1 93 ? -15.662 -10.791 -10.215 1.00 43.12 93 HIS A C 1
ATOM 786 O O . HIS A 1 93 ? -16.766 -10.790 -10.746 1.00 43.12 93 HIS A O 1
ATOM 792 N N . LEU A 1 94 ? -14.629 -11.457 -10.730 1.00 40.72 94 LEU A N 1
ATOM 793 C CA . LEU A 1 94 ? -14.830 -12.629 -11.577 1.00 40.72 94 LEU A CA 1
ATOM 794 C C . LEU A 1 94 ? -15.214 -13.785 -10.648 1.00 40.72 94 LEU A C 1
ATOM 796 O O . LEU A 1 94 ? -14.392 -14.610 -10.252 1.00 40.72 94 LEU A O 1
ATOM 800 N N . ILE A 1 95 ? -16.481 -13.771 -10.230 1.00 38.31 95 ILE A N 1
ATOM 801 C CA . ILE A 1 95 ? -17.168 -14.979 -9.793 1.00 38.31 95 ILE A CA 1
ATOM 802 C C . ILE A 1 95 ? -17.389 -15.802 -11.058 1.00 38.31 95 ILE A C 1
ATOM 804 O O . ILE A 1 95 ? -17.957 -15.324 -12.035 1.00 38.31 95 ILE A O 1
ATOM 808 N N . ALA A 1 96 ? -16.876 -17.025 -11.018 1.00 45.69 96 ALA A N 1
ATOM 809 C CA . ALA A 1 96 ? -17.141 -18.064 -11.987 1.00 45.69 96 ALA A CA 1
ATOM 810 C C . ALA A 1 96 ? -18.648 -18.279 -12.166 1.00 45.69 96 ALA A C 1
ATOM 812 O O . ALA A 1 96 ? -19.336 -18.550 -11.185 1.00 45.69 96 ALA A O 1
ATOM 813 N N . SER A 1 97 ? -19.116 -18.228 -13.411 1.00 44.84 97 SER A N 1
ATOM 814 C CA . SER A 1 97 ? -20.287 -18.965 -13.898 1.00 44.84 97 SER A CA 1
ATOM 815 C C . SER A 1 97 ? -20.522 -18.602 -15.358 1.00 44.84 97 SER A C 1
ATOM 817 O O . SER A 1 97 ? -20.897 -17.468 -15.624 1.00 44.84 97 SER A O 1
ATOM 819 N N . GLU A 1 98 ? -20.258 -19.557 -16.246 1.00 40.22 98 GLU A N 1
ATOM 820 C CA . GLU A 1 98 ? -20.807 -19.748 -17.599 1.00 40.22 98 GLU A CA 1
ATOM 821 C C . GLU A 1 98 ? -19.906 -20.807 -18.258 1.00 40.22 98 GLU A C 1
ATOM 823 O O . GLU A 1 98 ? -18.690 -20.652 -18.284 1.00 40.22 98 GLU A O 1
ATOM 828 N N . ASP A 1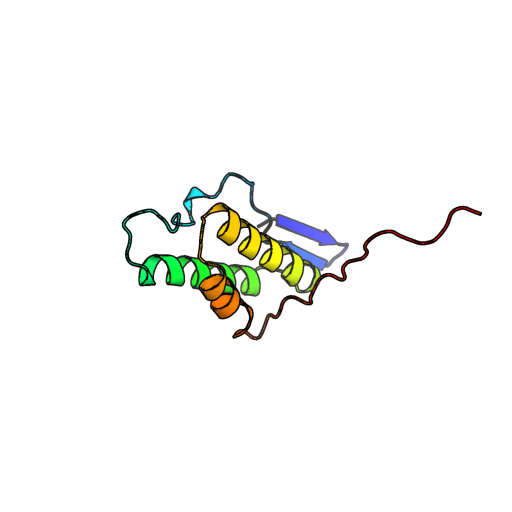 99 ? -20.344 -21.931 -18.795 1.00 41.72 99 ASP A N 1
ATOM 829 C CA . ASP A 1 99 ? -21.550 -22.741 -18.680 1.00 41.72 99 ASP A CA 1
ATOM 830 C C . ASP A 1 99 ? -21.081 -24.109 -19.226 1.00 41.72 99 ASP A C 1
ATOM 832 O O . ASP A 1 99 ? -20.318 -24.163 -20.196 1.00 41.72 99 ASP A O 1
ATOM 836 N N . HIS A 1 100 ? -21.403 -25.210 -18.550 1.00 44.62 100 HIS A N 1
ATOM 837 C CA . HIS A 1 100 ? -21.242 -26.536 -19.143 1.00 44.62 100 HIS A CA 1
ATOM 838 C C . HIS A 1 100 ? -22.386 -26.726 -20.137 1.00 44.62 100 HIS A C 1
ATOM 840 O O . HIS A 1 100 ? -23.525 -26.883 -19.702 1.00 44.62 100 HIS A O 1
ATOM 846 N N . SER A 1 101 ? -22.081 -26.798 -21.431 1.00 56.16 101 SER A N 1
ATOM 847 C CA . SER A 1 101 ? -22.856 -27.550 -22.430 1.00 56.16 101 SER A CA 1
ATOM 848 C C . SER A 1 101 ? -22.000 -27.854 -23.650 1.00 56.16 101 SER A C 1
ATOM 850 O O . SER A 1 101 ? -21.338 -26.920 -24.153 1.00 56.16 101 SER A O 1
#

Organism: NCBI:txid420089

InterPro domains:
  IPR058912 Helix-turn-helix domain, animal [PF26215] (23-79)

pLDDT: mean 77.29, std 17.39, range [38.19, 91.5]